Protein AF-U1NPK2-F1 (afdb_monomer)

Foldseek 3Di:
DPPPPVVVVLCVVLVVLVVLLVVLVVVVVVCVVDVPPDDDPVVVCVVCCVSVVCNVVSVVVSVVSVVVVVVVVVPDQAFDVPCPPPDPGDGPVVVVVVVVVVVVVVVVPD

Sequence (110 aa):
MSSKVFDQDTLLDLTVNVIPLIIIGAFIIGFLVMAPFGIDPIASSVQFGLLAVPFSLLTILTYLSGRAISKSEEQHEKYLPGQANMDGAVPFEEHAAVSEHDESAGVEET

Mean predicted aligned error: 13.39 Å

pLDDT: mean 78.36, std 17.2, range [40.34, 97.88]

Secondary structure (DSSP, 8-state):
--TTHHHHHHHHHHHHHHHHHHHHHHHHHHHHH--TT---HHHHHHHHHHHHHHHHHHHHHHHHHHHHHHHHHHTS----TTTTTSTTPPPHHHHHHHHHHHHHHTSS--

Radius of gyration: 25.11 Å; Cα contacts (8 Å, |Δi|>4): 33; chains: 1; bounding box: 56×38×62 Å

Structure (mmCIF, N/CA/C/O backbone):
data_AF-U1NPK2-F1
#
_entry.id   AF-U1NPK2-F1
#
loop_
_atom_site.group_PDB
_atom_site.id
_atom_site.type_symbol
_atom_site.label_atom_id
_atom_site.label_alt_id
_atom_site.label_comp_id
_atom_site.label_asym_id
_atom_site.label_entity_id
_atom_site.label_seq_id
_atom_site.pdbx_PDB_ins_code
_atom_site.Cartn_x
_atom_site.Cartn_y
_atom_site.Cartn_z
_atom_site.occupancy
_atom_site.B_iso_or_equiv
_atom_site.auth_seq_id
_atom_site.auth_comp_id
_atom_site.auth_asym_id
_atom_site.auth_atom_id
_atom_site.pdbx_PDB_model_num
ATOM 1 N N . MET A 1 1 ? -30.625 4.694 16.175 1.00 45.53 1 MET A N 1
ATOM 2 C CA . MET A 1 1 ? -30.143 4.816 14.781 1.00 45.53 1 MET A CA 1
ATOM 3 C C . MET A 1 1 ? -28.744 5.435 14.796 1.00 45.53 1 MET A C 1
ATOM 5 O O . MET A 1 1 ? -28.655 6.636 14.622 1.00 45.53 1 MET A O 1
ATOM 9 N N . SER A 1 2 ? -27.670 4.684 15.096 1.00 48.78 2 SER A N 1
ATOM 10 C CA . SER A 1 2 ? -26.291 5.224 14.969 1.00 48.78 2 SER A CA 1
ATOM 11 C C . SER A 1 2 ? -25.150 4.193 15.036 1.00 48.78 2 SER A C 1
ATOM 13 O O . SER A 1 2 ? -23.991 4.584 15.041 1.00 48.78 2 SER A O 1
ATOM 15 N N . SER A 1 3 ? -25.419 2.885 15.041 1.00 49.12 3 SER A N 1
ATOM 16 C CA . SER A 1 3 ? -24.362 1.859 14.993 1.00 49.12 3 SER A CA 1
ATOM 17 C C . SER A 1 3 ? -23.845 1.566 13.575 1.00 49.12 3 SER A C 1
ATOM 19 O O . SER A 1 3 ? -23.130 0.599 13.382 1.00 49.12 3 SER A O 1
ATOM 21 N N . LYS A 1 4 ? -24.233 2.360 12.564 1.00 55.31 4 LYS A N 1
ATOM 22 C CA . LYS A 1 4 ? -23.866 2.132 11.151 1.00 55.31 4 LYS A CA 1
ATOM 23 C C . LYS A 1 4 ? -22.897 3.161 10.565 1.00 55.31 4 LYS A C 1
ATOM 25 O O . LYS A 1 4 ? -22.291 2.873 9.545 1.00 55.31 4 LYS A O 1
ATOM 30 N N . VAL A 1 5 ? -22.782 4.346 11.167 1.00 55.47 5 VAL A N 1
ATOM 31 C CA . VAL A 1 5 ? -21.974 5.441 10.597 1.00 55.47 5 VAL A CA 1
ATOM 32 C C . VAL A 1 5 ? -20.487 5.244 10.918 1.00 55.47 5 VAL A C 1
ATOM 34 O O . VAL A 1 5 ? -19.651 5.412 10.043 1.00 55.47 5 VAL A O 1
ATOM 37 N N . PHE A 1 6 ? -20.166 4.769 12.126 1.00 53.91 6 PHE A N 1
ATOM 38 C CA . PHE A 1 6 ? -18.779 4.553 12.554 1.00 53.91 6 PHE A CA 1
ATOM 39 C C . PHE A 1 6 ? -18.122 3.340 11.870 1.00 53.91 6 PHE A C 1
ATOM 41 O O . PHE A 1 6 ? -16.967 3.417 11.470 1.00 53.91 6 PHE A O 1
ATOM 48 N N . ASP A 1 7 ? -18.891 2.274 11.609 1.00 61.97 7 ASP A N 1
ATOM 49 C CA . ASP A 1 7 ? -18.438 1.141 10.787 1.00 61.97 7 ASP A CA 1
ATOM 50 C C . ASP A 1 7 ? -18.075 1.584 9.363 1.00 61.97 7 ASP A C 1
ATOM 52 O O . ASP A 1 7 ? -17.095 1.119 8.793 1.00 61.97 7 ASP A O 1
ATOM 56 N N . GLN A 1 8 ? -18.848 2.495 8.763 1.00 72.75 8 GLN A N 1
ATOM 57 C CA . GLN A 1 8 ? -18.598 2.928 7.389 1.00 72.75 8 GLN A CA 1
ATOM 58 C C . GLN A 1 8 ? -17.356 3.801 7.268 1.00 72.75 8 GLN A C 1
ATOM 60 O O . GLN A 1 8 ? -16.565 3.566 6.360 1.00 72.75 8 GLN A O 1
ATOM 65 N N . ASP A 1 9 ? -17.158 4.758 8.171 1.00 76.19 9 ASP A N 1
ATOM 66 C CA . ASP A 1 9 ? -16.010 5.667 8.105 1.00 76.19 9 ASP A CA 1
ATOM 67 C C . ASP A 1 9 ? -14.696 4.936 8.416 1.00 76.19 9 ASP A C 1
ATOM 69 O O . ASP A 1 9 ? -13.697 5.117 7.718 1.00 76.19 9 ASP A O 1
ATOM 73 N N . THR A 1 10 ? -14.705 4.033 9.400 1.00 79.81 10 THR A N 1
ATOM 74 C CA . THR A 1 10 ? -13.551 3.193 9.739 1.00 79.81 10 THR A CA 1
ATOM 75 C C . THR A 1 10 ? -13.232 2.177 8.643 1.00 79.81 10 THR A C 1
ATOM 77 O O . THR A 1 10 ? -12.069 2.034 8.253 1.00 79.81 10 THR A O 1
ATOM 80 N N . LEU A 1 11 ? -14.244 1.492 8.096 1.00 82.69 11 LEU A N 1
ATOM 81 C CA . LEU A 1 11 ? -14.034 0.588 6.964 1.00 82.69 11 LEU A CA 1
ATOM 82 C C . LEU A 1 11 ? -13.577 1.348 5.719 1.00 82.69 11 LEU A C 1
ATOM 84 O O . LEU A 1 11 ? -12.762 0.818 4.964 1.00 82.69 11 LEU A O 1
ATOM 88 N N . LEU A 1 12 ? -14.057 2.575 5.499 1.00 86.62 12 LEU A N 1
ATOM 89 C CA . LEU A 1 12 ? -13.637 3.418 4.384 1.00 86.62 12 LEU A CA 1
ATOM 90 C C . LEU A 1 12 ? -12.167 3.813 4.522 1.00 86.62 12 LEU A C 1
ATOM 92 O O . LEU A 1 12 ? -11.424 3.620 3.564 1.00 86.62 12 LEU A O 1
ATOM 96 N N . ASP A 1 13 ? -11.719 4.281 5.688 1.00 84.94 13 ASP A N 1
ATOM 97 C CA . ASP A 1 13 ? -10.318 4.680 5.895 1.00 84.94 13 ASP A CA 1
ATOM 98 C C . ASP A 1 13 ? -9.350 3.490 5.761 1.00 84.94 13 ASP A C 1
ATOM 100 O O . ASP A 1 13 ? -8.322 3.564 5.078 1.00 84.94 13 ASP A O 1
ATOM 104 N N . LEU A 1 14 ? -9.722 2.331 6.317 1.00 87.75 14 LEU A N 1
ATOM 105 C CA . LEU A 1 14 ? -8.927 1.112 6.177 1.00 87.75 14 LEU A CA 1
ATOM 106 C C . LEU A 1 14 ? -8.896 0.627 4.718 1.00 87.75 14 LEU A C 1
ATOM 108 O O . LEU A 1 14 ? -7.836 0.270 4.203 1.00 87.75 14 LEU A O 1
ATOM 112 N N . THR A 1 15 ? -10.031 0.668 4.015 1.00 88.75 15 THR A N 1
ATOM 113 C CA . THR A 1 15 ? -10.125 0.257 2.603 1.00 88.75 15 THR A CA 1
ATOM 114 C C . THR A 1 15 ? -9.342 1.193 1.681 1.00 88.75 15 THR A C 1
ATOM 116 O O . THR A 1 15 ? -8.638 0.715 0.787 1.00 88.75 15 THR A O 1
ATOM 119 N N . VAL A 1 16 ? -9.406 2.511 1.907 1.00 90.75 16 VAL A N 1
ATOM 120 C CA . VAL A 1 16 ? -8.663 3.526 1.136 1.00 90.75 16 VAL A CA 1
ATOM 121 C C . VAL A 1 16 ? -7.153 3.295 1.217 1.00 90.75 16 VAL A C 1
ATOM 123 O O . VAL A 1 16 ? -6.460 3.552 0.236 1.00 90.75 16 VAL A O 1
ATOM 126 N N . ASN A 1 17 ? -6.648 2.733 2.320 1.00 92.69 17 ASN A N 1
ATOM 127 C CA . ASN A 1 17 ? -5.239 2.358 2.471 1.00 92.69 17 ASN A CA 1
ATOM 128 C C . ASN A 1 17 ? -4.905 0.957 1.917 1.00 92.69 17 ASN A C 1
ATOM 130 O O . ASN A 1 17 ? -3.831 0.749 1.344 1.00 92.69 17 ASN A O 1
ATOM 134 N N . VAL A 1 18 ? -5.828 -0.005 2.023 1.00 93.44 18 VAL A N 1
ATOM 135 C CA . VAL A 1 18 ? -5.643 -1.382 1.526 1.00 93.44 18 VAL A CA 1
ATOM 136 C C . VAL A 1 18 ? -5.641 -1.458 -0.005 1.00 93.44 18 VAL A C 1
ATOM 138 O O . VAL A 1 18 ? -4.850 -2.211 -0.575 1.00 93.44 18 VAL A O 1
ATOM 141 N N . ILE A 1 19 ? -6.475 -0.676 -0.697 1.00 95.75 19 ILE A N 1
ATOM 142 C CA . ILE A 1 19 ? -6.525 -0.682 -2.171 1.00 95.75 19 ILE A CA 1
ATOM 143 C C . ILE A 1 19 ? -5.151 -0.340 -2.791 1.00 95.75 19 ILE A C 1
ATOM 145 O O . ILE A 1 19 ? -4.669 -1.125 -3.615 1.00 95.75 19 ILE A O 1
ATOM 149 N N . PRO A 1 20 ? -4.469 0.756 -2.398 1.00 94.44 20 PRO A N 1
ATOM 150 C CA . PRO A 1 20 ? -3.103 1.044 -2.830 1.00 94.44 20 PRO A CA 1
ATOM 151 C C . PRO A 1 20 ? -2.121 -0.105 -2.586 1.00 94.44 20 PRO A C 1
ATOM 153 O O . PRO A 1 20 ? -1.320 -0.408 -3.471 1.00 94.44 20 PRO A O 1
ATOM 156 N N . LEU A 1 21 ? -2.191 -0.776 -1.430 1.00 96.81 21 LEU A N 1
ATOM 157 C CA . LEU A 1 21 ? -1.324 -1.919 -1.124 1.00 96.81 21 LEU A CA 1
ATOM 158 C C . LEU A 1 21 ? -1.518 -3.067 -2.112 1.00 96.81 21 LEU A C 1
ATOM 160 O O . LEU A 1 21 ? -0.535 -3.614 -2.611 1.00 96.81 21 LEU A O 1
ATOM 164 N N . ILE A 1 22 ? -2.768 -3.400 -2.439 1.00 97.75 22 ILE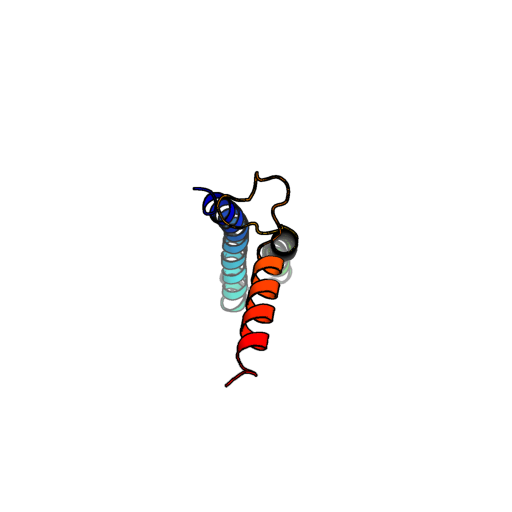 A N 1
ATOM 165 C CA . ILE A 1 22 ? -3.084 -4.447 -3.419 1.00 97.75 22 ILE A CA 1
ATOM 166 C C . ILE A 1 22 ? -2.513 -4.080 -4.791 1.00 97.75 22 ILE A C 1
ATOM 168 O O . ILE A 1 22 ? -1.871 -4.913 -5.430 1.00 97.75 22 ILE A O 1
ATOM 172 N N . ILE A 1 23 ? -2.703 -2.834 -5.233 1.00 97.44 23 ILE A N 1
ATOM 173 C CA . ILE A 1 23 ? -2.224 -2.365 -6.541 1.00 97.44 23 ILE A CA 1
ATOM 174 C C . ILE A 1 23 ? -0.694 -2.429 -6.615 1.00 97.44 23 ILE A C 1
ATOM 176 O O . ILE A 1 23 ? -0.144 -2.982 -7.568 1.00 97.44 23 ILE A O 1
ATOM 180 N N . ILE A 1 24 ? 0.009 -1.902 -5.609 1.00 97.50 24 ILE A N 1
ATOM 181 C CA . ILE A 1 24 ? 1.478 -1.917 -5.587 1.00 97.50 24 ILE A CA 1
ATOM 182 C C . ILE A 1 24 ? 1.999 -3.357 -5.498 1.00 97.50 24 ILE A C 1
ATOM 184 O O . ILE A 1 24 ? 2.921 -3.716 -6.230 1.00 97.50 24 ILE A O 1
ATOM 188 N N . GLY A 1 25 ? 1.388 -4.201 -4.661 1.00 97.31 25 GLY A N 1
ATOM 189 C CA . GLY A 1 25 ? 1.734 -5.618 -4.554 1.00 97.31 25 GLY A CA 1
ATOM 190 C C . GLY A 1 25 ? 1.573 -6.356 -5.884 1.00 97.31 25 GLY A C 1
ATOM 191 O O . GLY A 1 25 ? 2.468 -7.097 -6.288 1.00 97.31 25 GLY A O 1
ATOM 192 N N . ALA A 1 26 ? 0.489 -6.088 -6.616 1.00 97.56 26 ALA A N 1
ATOM 193 C CA . ALA A 1 26 ? 0.277 -6.642 -7.949 1.00 97.56 26 ALA A CA 1
ATOM 194 C C . ALA A 1 26 ? 1.376 -6.216 -8.935 1.00 97.56 26 ALA A C 1
ATOM 196 O O . ALA A 1 26 ? 1.869 -7.055 -9.687 1.00 97.56 26 ALA A O 1
ATOM 197 N N . PHE A 1 27 ? 1.819 -4.953 -8.907 1.00 95.94 27 PHE A N 1
ATOM 198 C CA . PHE A 1 27 ? 2.935 -4.498 -9.743 1.00 95.94 27 PHE A CA 1
ATOM 199 C C . PHE A 1 27 ? 4.267 -5.130 -9.351 1.00 95.94 27 PHE A C 1
ATOM 201 O O . PHE A 1 27 ? 5.017 -5.534 -10.235 1.00 95.94 27 PHE A O 1
ATOM 208 N N . ILE A 1 28 ? 4.558 -5.262 -8.055 1.00 95.94 28 ILE A N 1
ATOM 209 C CA . ILE A 1 28 ? 5.771 -5.948 -7.587 1.00 95.94 28 ILE A CA 1
ATOM 210 C C . ILE A 1 28 ? 5.792 -7.381 -8.125 1.00 95.94 28 ILE A C 1
ATOM 212 O O . ILE A 1 28 ? 6.774 -7.783 -8.743 1.00 95.94 28 ILE A O 1
ATOM 216 N N . ILE A 1 29 ? 4.699 -8.131 -7.957 1.00 96.69 29 ILE A N 1
ATOM 217 C CA . ILE A 1 29 ? 4.583 -9.506 -8.465 1.00 96.69 29 ILE A CA 1
ATOM 218 C C . ILE A 1 29 ? 4.695 -9.528 -9.992 1.00 96.69 29 ILE A C 1
ATOM 220 O O . ILE A 1 29 ? 5.448 -10.327 -10.545 1.00 96.69 29 ILE A O 1
ATOM 224 N N . GLY A 1 30 ? 3.991 -8.628 -10.679 1.00 95.19 30 GLY A N 1
ATOM 225 C CA . GLY A 1 30 ? 4.035 -8.508 -12.133 1.00 95.19 30 GLY A CA 1
ATOM 226 C C . GLY A 1 30 ? 5.453 -8.284 -12.653 1.00 95.19 30 GLY A C 1
ATOM 227 O O . GLY A 1 30 ? 5.865 -8.966 -13.585 1.00 95.19 30 GLY A O 1
ATOM 228 N N . PHE A 1 31 ? 6.221 -7.405 -12.008 1.00 93.25 31 PHE A N 1
ATOM 229 C CA . PHE A 1 31 ? 7.606 -7.111 -12.379 1.00 93.25 31 PHE A CA 1
ATOM 230 C C . PHE A 1 31 ? 8.607 -8.201 -11.987 1.00 93.25 31 PHE A C 1
ATOM 232 O O . PHE A 1 31 ? 9.663 -8.305 -12.607 1.00 93.25 31 PHE A O 1
ATOM 239 N N . LEU A 1 32 ? 8.289 -9.030 -10.989 1.00 92.75 32 LEU A N 1
ATOM 240 C CA . LEU A 1 32 ? 9.073 -10.226 -10.669 1.00 92.75 32 LEU A CA 1
ATOM 241 C C . LEU A 1 32 ? 8.872 -11.338 -11.707 1.00 92.75 32 LEU A C 1
ATOM 243 O O . LEU A 1 32 ? 9.817 -12.055 -12.022 1.00 92.75 32 LEU A O 1
ATOM 247 N N . VAL A 1 33 ? 7.651 -11.491 -12.230 1.00 94.94 3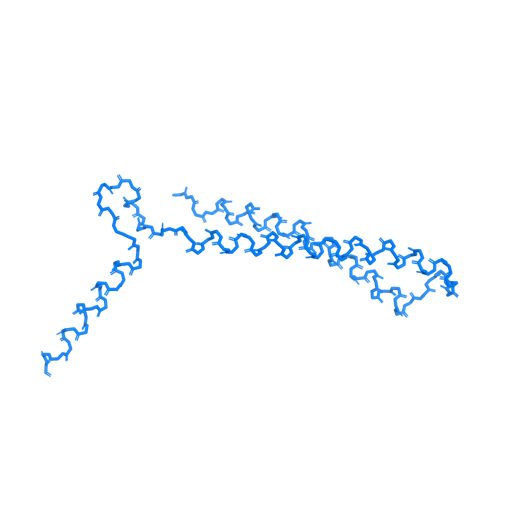3 VAL A N 1
ATOM 248 C CA . VAL A 1 33 ? 7.311 -12.531 -13.218 1.00 94.94 33 VAL A CA 1
ATOM 249 C C . VAL A 1 33 ? 7.687 -12.108 -14.638 1.00 94.94 33 VAL A C 1
ATOM 251 O O . VAL A 1 33 ? 8.148 -12.926 -15.432 1.00 94.94 33 VAL A O 1
ATOM 254 N N . MET A 1 34 ? 7.490 -10.834 -14.971 1.00 93.12 34 MET A N 1
ATOM 255 C CA . MET A 1 34 ? 7.740 -10.270 -16.291 1.00 93.12 34 MET A CA 1
ATOM 256 C C . MET A 1 34 ? 8.591 -9.010 -16.154 1.00 93.12 34 MET A C 1
ATOM 258 O O . MET A 1 34 ? 8.209 -8.077 -15.460 1.00 93.12 34 MET A O 1
ATOM 262 N N . ALA A 1 35 ? 9.714 -8.952 -16.872 1.00 88.44 35 ALA A N 1
ATOM 263 C CA . ALA A 1 35 ? 10.590 -7.781 -16.918 1.00 88.44 35 ALA A CA 1
ATOM 264 C C . ALA A 1 35 ? 10.387 -7.000 -18.234 1.00 88.44 35 ALA A C 1
ATOM 266 O O . ALA A 1 35 ? 11.204 -7.124 -19.149 1.00 88.44 35 ALA A O 1
ATOM 267 N N . PRO A 1 36 ? 9.306 -6.202 -18.376 1.00 85.12 36 PRO A N 1
ATOM 268 C CA . PRO A 1 36 ? 8.976 -5.533 -19.638 1.00 85.12 36 PRO A CA 1
ATOM 269 C C . PRO A 1 36 ? 10.017 -4.490 -20.064 1.00 85.12 36 PRO A C 1
ATOM 271 O O . PRO A 1 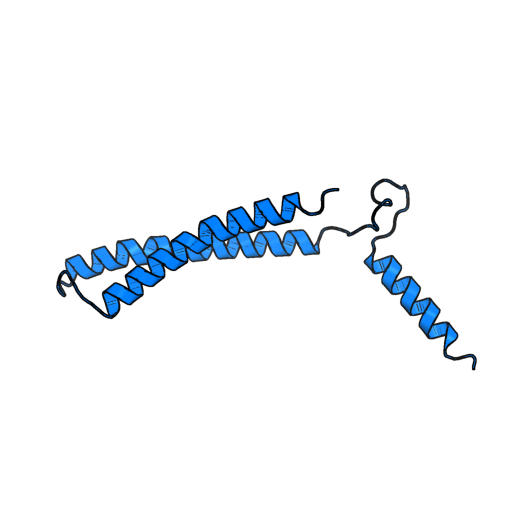36 ? 10.106 -4.160 -21.242 1.00 85.12 36 PRO A O 1
ATOM 274 N N . PHE A 1 37 ? 10.810 -3.985 -19.118 1.00 83.88 37 PHE A N 1
ATOM 275 C CA . PHE A 1 37 ? 11.808 -2.939 -19.341 1.00 83.88 37 PHE A CA 1
ATOM 276 C C . PHE A 1 37 ? 13.257 -3.464 -19.294 1.00 83.88 37 PHE A C 1
ATOM 278 O O . PHE A 1 37 ? 14.196 -2.674 -19.322 1.00 83.88 37 PHE A O 1
ATOM 285 N N . GLY A 1 38 ? 13.447 -4.791 -19.254 1.00 85.25 38 GLY A N 1
ATOM 286 C CA . GLY A 1 38 ? 14.759 -5.432 -19.118 1.00 85.25 38 GLY A CA 1
ATOM 287 C C . GLY A 1 38 ? 15.256 -5.534 -17.669 1.00 85.25 38 GLY A C 1
ATOM 288 O O . GLY A 1 38 ? 14.580 -5.115 -16.733 1.00 85.25 38 GLY A O 1
ATOM 289 N N . ILE A 1 39 ? 16.440 -6.131 -17.490 1.00 86.00 39 ILE A N 1
ATOM 290 C CA . ILE A 1 39 ? 17.090 -6.344 -16.184 1.00 86.00 39 ILE A CA 1
ATOM 291 C C . ILE A 1 39 ? 18.363 -5.488 -16.146 1.00 86.00 39 ILE A C 1
ATOM 293 O O . ILE A 1 39 ? 19.472 -5.985 -16.331 1.00 86.00 39 ILE A O 1
ATOM 297 N N . ASP A 1 40 ? 18.202 -4.179 -15.963 1.00 93.25 40 ASP A N 1
ATOM 298 C CA . ASP A 1 40 ? 19.323 -3.299 -15.617 1.00 93.25 40 ASP A CA 1
ATOM 299 C C . ASP A 1 40 ? 19.384 -3.139 -14.088 1.00 93.25 40 ASP A C 1
ATOM 301 O O . ASP A 1 40 ? 18.358 -2.796 -13.488 1.00 93.25 40 ASP A O 1
ATOM 305 N N . PRO A 1 41 ? 20.531 -3.379 -13.425 1.00 91.19 41 PRO A N 1
ATOM 306 C CA . PRO A 1 41 ? 20.614 -3.340 -11.966 1.00 91.19 41 PRO A CA 1
ATOM 307 C C . PRO A 1 41 ? 20.238 -1.988 -11.354 1.00 91.19 41 PRO A C 1
ATOM 309 O O . PRO A 1 41 ? 19.607 -1.953 -10.296 1.00 91.19 41 PRO A O 1
ATOM 312 N N . ILE A 1 42 ? 20.597 -0.875 -12.000 1.00 95.06 42 ILE A N 1
ATOM 313 C CA . ILE A 1 42 ? 20.329 0.469 -11.479 1.00 95.06 42 ILE A CA 1
ATOM 314 C C . ILE A 1 42 ? 18.844 0.790 -11.651 1.00 95.06 42 ILE A C 1
ATOM 316 O O . ILE A 1 42 ? 18.174 1.136 -10.677 1.00 95.06 42 ILE A O 1
ATOM 320 N N . ALA A 1 43 ? 18.308 0.613 -12.859 1.00 92.62 43 ALA A N 1
ATOM 321 C CA . ALA A 1 43 ? 16.905 0.872 -13.160 1.00 92.62 43 ALA A CA 1
ATOM 322 C C . ALA A 1 43 ? 15.968 -0.026 -12.342 1.00 92.62 43 ALA A C 1
ATOM 324 O O . ALA A 1 43 ? 14.995 0.464 -11.772 1.00 92.62 43 ALA A O 1
ATOM 325 N N . SER A 1 44 ? 16.294 -1.315 -12.206 1.00 92.88 44 SER A N 1
ATOM 326 C CA . SER A 1 44 ? 15.503 -2.264 -11.411 1.00 92.88 44 SER A CA 1
ATOM 327 C C . SER A 1 44 ? 15.510 -1.887 -9.932 1.00 92.88 44 SER A C 1
ATOM 329 O O . SER A 1 44 ? 14.467 -1.926 -9.284 1.00 92.88 44 SER A O 1
ATOM 331 N N . SER A 1 45 ? 16.661 -1.464 -9.397 1.00 93.88 45 SER A N 1
ATOM 332 C CA . SER A 1 45 ? 16.760 -1.011 -8.004 1.00 93.88 45 SER A CA 1
ATOM 333 C C . SER A 1 45 ? 15.909 0.230 -7.753 1.00 93.88 45 SER A C 1
ATOM 335 O O . SER A 1 45 ? 15.215 0.302 -6.742 1.00 93.88 45 SER A O 1
ATOM 337 N N . VAL A 1 46 ? 15.915 1.192 -8.681 1.00 95.44 46 VAL A N 1
ATOM 338 C CA . VAL A 1 46 ? 15.067 2.389 -8.586 1.00 95.44 46 VAL A CA 1
ATOM 339 C C . VAL A 1 46 ? 13.589 2.018 -8.703 1.00 95.44 46 VAL A C 1
ATOM 341 O O . VAL A 1 46 ? 12.796 2.442 -7.869 1.00 95.44 46 VAL A O 1
ATOM 344 N N . GLN A 1 47 ? 13.211 1.188 -9.676 1.00 94.31 47 GLN A N 1
ATOM 345 C CA . GLN A 1 47 ? 11.834 0.730 -9.875 1.00 94.31 47 GLN A CA 1
ATOM 346 C C . GLN A 1 47 ? 11.288 0.010 -8.638 1.00 94.31 47 GLN A C 1
ATOM 348 O O . GLN A 1 47 ? 10.243 0.390 -8.113 1.00 94.31 47 GLN A O 1
ATOM 353 N N . PHE A 1 48 ? 11.996 -1.008 -8.141 1.00 95.25 48 PHE A N 1
ATOM 354 C CA . PHE A 1 48 ? 11.572 -1.724 -6.941 1.00 95.25 48 PHE A CA 1
ATOM 355 C C . PHE A 1 48 ? 11.680 -0.854 -5.694 1.00 95.25 48 PHE A C 1
ATOM 357 O O . PHE A 1 48 ? 10.826 -0.977 -4.829 1.00 95.25 48 PHE A O 1
ATOM 364 N N . GLY A 1 49 ? 12.642 0.066 -5.601 1.00 96.44 49 GLY A N 1
ATOM 365 C CA . GLY A 1 49 ? 12.716 1.036 -4.507 1.00 96.44 49 GLY A CA 1
ATOM 366 C C . GLY A 1 49 ? 11.481 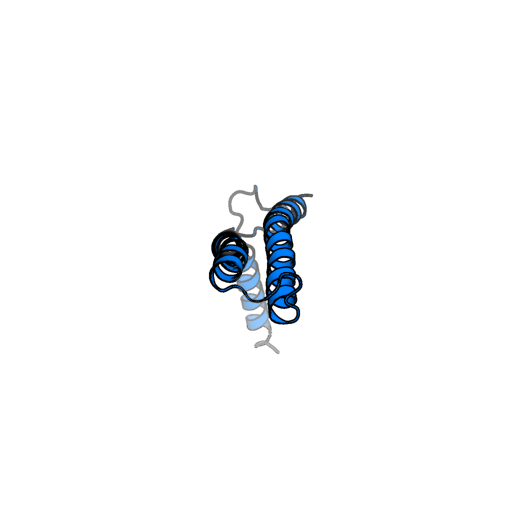1.938 -4.449 1.00 96.44 49 GLY A C 1
ATOM 367 O O . GLY A 1 49 ? 10.875 2.086 -3.389 1.00 96.44 49 GLY A O 1
ATOM 368 N N . LEU A 1 50 ? 11.050 2.466 -5.598 1.00 96.19 50 LEU A N 1
ATOM 369 C CA . LEU A 1 50 ? 9.853 3.305 -5.719 1.00 96.19 50 LEU A CA 1
ATOM 370 C C . LEU A 1 50 ? 8.550 2.561 -5.412 1.00 96.19 50 LEU A C 1
ATOM 372 O O . LEU A 1 50 ? 7.561 3.211 -5.099 1.00 96.19 50 LEU A O 1
ATOM 376 N N . LEU A 1 51 ? 8.530 1.229 -5.478 1.00 96.56 51 LEU A N 1
ATOM 377 C CA . LEU A 1 51 ? 7.367 0.420 -5.101 1.00 96.56 51 LEU A CA 1
ATOM 378 C C . LEU A 1 51 ? 7.464 -0.070 -3.655 1.00 96.56 51 LEU A C 1
ATOM 380 O O . LEU A 1 51 ? 6.529 0.089 -2.876 1.00 96.56 51 LEU A O 1
ATOM 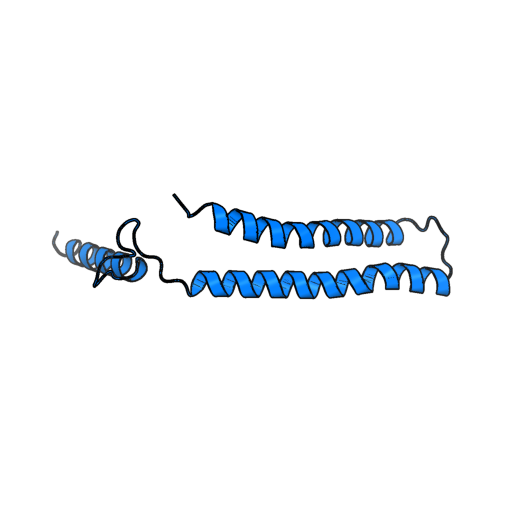384 N N . ALA A 1 52 ? 8.604 -0.641 -3.275 1.00 96.69 52 ALA A N 1
ATOM 385 C CA . ALA A 1 52 ? 8.817 -1.281 -1.987 1.00 96.69 52 ALA A CA 1
ATOM 386 C C . ALA A 1 52 ? 8.814 -0.278 -0.832 1.00 96.69 52 ALA A C 1
ATOM 388 O O . ALA A 1 52 ? 8.270 -0.589 0.227 1.00 96.69 52 ALA A O 1
ATOM 389 N N . VAL A 1 53 ? 9.377 0.924 -1.014 1.00 97.88 53 VAL A N 1
ATOM 390 C CA . VAL A 1 53 ? 9.377 1.962 0.029 1.00 97.88 53 VAL A CA 1
ATOM 391 C C . VAL A 1 53 ? 7.952 2.399 0.387 1.00 97.88 53 VAL A C 1
ATOM 393 O O . VAL A 1 53 ? 7.581 2.231 1.552 1.00 97.88 53 VAL A O 1
ATOM 396 N N . PRO A 1 54 ? 7.116 2.904 -0.546 1.00 96.75 54 PRO A N 1
ATOM 397 C CA . PRO A 1 54 ? 5.746 3.275 -0.207 1.00 96.75 54 PRO A CA 1
ATOM 398 C C . PRO A 1 54 ? 4.903 2.067 0.199 1.00 96.75 54 PRO A C 1
ATOM 400 O O . PRO A 1 54 ? 4.103 2.205 1.116 1.00 96.75 54 PRO A O 1
ATOM 403 N N . PHE A 1 55 ? 5.108 0.882 -0.392 1.00 97.62 55 PHE A N 1
ATOM 404 C CA . PHE A 1 55 ? 4.428 -0.341 0.047 1.00 97.62 55 PHE A CA 1
ATOM 405 C C . PHE A 1 55 ? 4.701 -0.637 1.523 1.00 97.62 55 PHE A C 1
ATOM 407 O O . PHE A 1 55 ? 3.773 -0.868 2.293 1.00 97.62 55 PHE A O 1
ATOM 414 N N . SER A 1 56 ? 5.968 -0.589 1.937 1.00 97.75 56 SER A N 1
ATOM 415 C CA . SER A 1 56 ? 6.370 -0.882 3.315 1.00 97.75 56 SER A CA 1
ATOM 416 C C . SER A 1 56 ? 5.828 0.171 4.276 1.00 97.75 56 SER A C 1
ATOM 418 O O . SER A 1 56 ? 5.241 -0.171 5.299 1.00 97.75 56 SER A O 1
ATOM 420 N N . LEU A 1 57 ? 5.967 1.452 3.924 1.00 97.31 57 LEU A N 1
ATOM 421 C CA . LEU A 1 57 ? 5.494 2.557 4.754 1.00 97.31 57 LEU A CA 1
ATOM 422 C C . LEU A 1 57 ? 3.968 2.526 4.914 1.00 97.31 57 LEU A C 1
ATOM 424 O O . LEU A 1 57 ? 3.471 2.608 6.034 1.00 97.31 57 LEU A O 1
ATOM 428 N N . LEU A 1 58 ? 3.228 2.330 3.817 1.00 95.19 58 LEU A N 1
ATOM 429 C CA . LEU A 1 58 ? 1.771 2.192 3.845 1.00 95.19 58 LEU A CA 1
ATOM 430 C C . LEU A 1 58 ? 1.335 0.940 4.595 1.00 95.19 58 LEU A C 1
ATOM 432 O O . LEU A 1 58 ? 0.375 1.018 5.350 1.00 95.19 58 LEU A O 1
ATOM 436 N N . THR A 1 59 ? 2.030 -0.190 4.451 1.00 96.12 59 THR A N 1
ATOM 437 C CA . THR A 1 59 ? 1.711 -1.416 5.205 1.00 96.12 59 THR A CA 1
ATOM 438 C C . THR A 1 59 ? 1.809 -1.156 6.701 1.00 96.12 59 THR A C 1
ATOM 440 O O . THR A 1 59 ? 0.894 -1.498 7.449 1.00 96.12 59 THR A O 1
ATOM 443 N N . ILE A 1 60 ? 2.894 -0.505 7.134 1.00 96.94 60 ILE A N 1
ATOM 444 C CA . ILE A 1 60 ? 3.104 -0.151 8.539 1.00 96.94 60 ILE A CA 1
ATOM 445 C C . ILE A 1 60 ? 1.995 0.787 9.015 1.00 96.94 60 ILE A C 1
ATOM 447 O O . ILE A 1 60 ? 1.368 0.503 10.031 1.00 96.94 60 ILE A O 1
ATOM 451 N N . LEU A 1 61 ? 1.717 1.872 8.287 1.00 94.19 61 LEU A N 1
ATOM 452 C CA . LEU A 1 61 ? 0.680 2.832 8.674 1.00 94.19 61 LEU A CA 1
ATOM 453 C C . LEU A 1 61 ? -0.707 2.186 8.722 1.00 94.19 61 LEU A C 1
ATOM 455 O O . LEU A 1 61 ? -1.402 2.331 9.719 1.00 94.19 61 LEU A O 1
ATOM 459 N N . THR A 1 62 ? -1.070 1.404 7.707 1.00 93.12 62 THR A N 1
ATOM 460 C CA . THR A 1 62 ? -2.351 0.682 7.644 1.00 93.12 62 THR A CA 1
ATOM 461 C C . THR A 1 62 ? -2.505 -0.262 8.831 1.00 93.12 62 THR A C 1
ATOM 463 O O . THR A 1 62 ? -3.556 -0.299 9.468 1.00 93.12 62 THR A O 1
ATOM 466 N N . TYR A 1 63 ? -1.445 -1.000 9.168 1.00 92.81 63 TYR A N 1
ATOM 467 C CA . TYR A 1 63 ? -1.446 -1.906 10.311 1.00 92.81 63 TYR A CA 1
ATOM 468 C C . TYR A 1 63 ? -1.584 -1.158 11.639 1.00 92.81 63 TYR A C 1
ATOM 470 O O . TYR A 1 63 ? -2.362 -1.567 12.500 1.00 92.81 63 TYR A O 1
ATOM 478 N N . LEU A 1 64 ? -0.846 -0.058 11.815 1.00 93.69 64 LEU A N 1
ATOM 479 C CA . LEU A 1 64 ? -0.929 0.758 13.024 1.00 93.69 64 LEU A CA 1
ATOM 480 C C . LEU A 1 64 ? -2.312 1.395 13.180 1.00 93.69 64 LEU A C 1
ATOM 482 O O . LEU A 1 64 ? -2.852 1.358 14.284 1.00 93.69 64 LEU A O 1
ATOM 486 N N . SER A 1 65 ? -2.902 1.904 12.097 1.00 90.06 65 SER A N 1
ATOM 487 C CA . SER A 1 65 ? -4.266 2.437 12.095 1.00 90.06 65 SER A CA 1
ATOM 488 C C . SER A 1 65 ? -5.271 1.358 12.486 1.00 90.06 65 SER A C 1
ATOM 490 O O . SER A 1 65 ? -5.999 1.535 13.460 1.00 90.06 65 SER A O 1
ATOM 492 N N . GLY A 1 66 ? -5.253 0.202 11.812 1.00 88.06 66 GLY A N 1
ATOM 493 C CA . GLY A 1 66 ? -6.158 -0.908 12.127 1.00 88.06 66 GLY A CA 1
ATOM 494 C C . GLY A 1 66 ? -6.022 -1.382 13.576 1.00 88.06 66 GLY A C 1
ATOM 495 O O . GLY A 1 66 ? -7.016 -1.538 14.279 1.00 88.06 66 GLY A O 1
ATOM 496 N N . ARG A 1 67 ? -4.787 -1.520 14.073 1.00 88.50 67 ARG A N 1
ATOM 497 C CA . ARG A 1 67 ? -4.525 -1.920 15.463 1.00 88.50 67 ARG A CA 1
ATOM 498 C C . ARG A 1 67 ? -5.0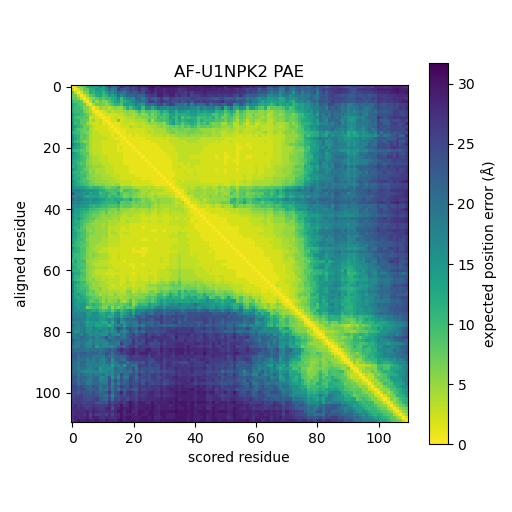10 -0.888 16.482 1.00 88.50 67 ARG A C 1
ATOM 500 O O . ARG A 1 67 ? -5.499 -1.271 17.543 1.00 88.50 67 ARG A O 1
ATOM 507 N N . ALA A 1 68 ? -4.830 0.402 16.205 1.00 86.50 68 ALA A N 1
ATOM 508 C CA . ALA A 1 68 ? -5.300 1.465 17.088 1.00 86.50 68 ALA A CA 1
ATOM 509 C C . ALA A 1 68 ? -6.833 1.482 17.172 1.00 86.50 68 ALA A C 1
ATOM 511 O O . ALA A 1 68 ? -7.377 1.592 18.269 1.00 86.50 68 ALA A O 1
ATOM 512 N N . ILE A 1 69 ? -7.503 1.292 16.032 1.00 83.31 69 ILE A N 1
ATOM 513 C CA . ILE A 1 69 ? -8.962 1.220 15.925 1.00 83.31 69 ILE A CA 1
ATOM 514 C C . ILE A 1 69 ? -9.514 0.039 16.735 1.00 83.31 69 ILE A C 1
ATOM 516 O O . ILE A 1 69 ? -10.332 0.254 17.627 1.00 83.31 69 ILE A O 1
ATOM 520 N N . SER A 1 70 ? -9.026 -1.188 16.511 1.00 80.25 70 SER A N 1
ATOM 521 C CA . SER A 1 70 ? -9.538 -2.369 17.230 1.00 80.25 70 SER A CA 1
ATOM 522 C C . SER A 1 70 ? -9.387 -2.241 18.747 1.00 80.25 70 SER A C 1
ATOM 524 O O . SER A 1 70 ? -10.269 -2.640 19.499 1.00 80.25 70 SER A O 1
ATOM 526 N N . LYS A 1 71 ? -8.299 -1.612 19.210 1.00 75.75 71 LYS A N 1
ATOM 527 C CA . LYS A 1 71 ? -8.093 -1.355 20.639 1.00 75.75 71 LYS A 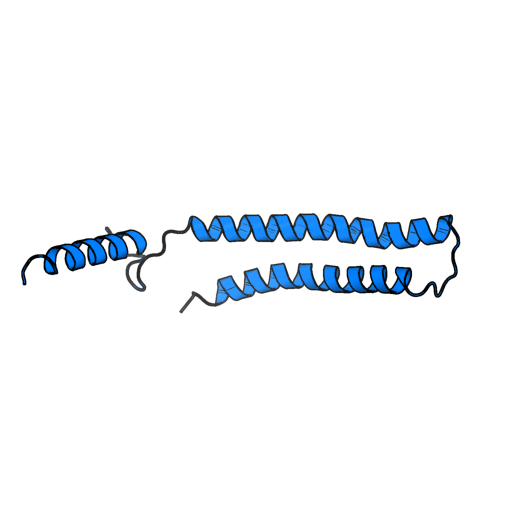CA 1
ATOM 528 C C . LYS A 1 71 ? -9.111 -0.360 21.206 1.00 75.75 71 LYS A C 1
ATOM 530 O O . LYS A 1 71 ? -9.550 -0.521 22.338 1.00 75.75 71 LYS A O 1
ATOM 535 N N . SER A 1 72 ? -9.472 0.679 20.452 1.00 69.38 72 SER A N 1
ATOM 536 C CA . SER A 1 72 ? -10.483 1.643 20.905 1.00 69.38 72 SER A CA 1
ATOM 537 C C . SER A 1 72 ? -11.894 1.053 20.980 1.00 69.38 72 SER A C 1
ATOM 539 O O . SER A 1 72 ? -12.678 1.495 21.815 1.00 69.38 72 SER A O 1
ATOM 541 N N . GLU A 1 73 ? -12.206 0.032 20.175 1.00 66.38 73 GLU A N 1
ATOM 542 C CA . GLU A 1 73 ? -13.507 -0.650 20.221 1.00 66.38 73 GLU A CA 1
ATOM 543 C C . GLU A 1 73 ? -13.675 -1.547 21.454 1.00 66.38 73 GLU A C 1
ATOM 545 O O . GLU A 1 73 ? -14.775 -1.631 21.997 1.00 66.38 73 GLU A O 1
ATOM 550 N N . GLU A 1 74 ? -12.600 -2.186 21.925 1.00 62.97 74 GLU A N 1
ATOM 551 C CA . GLU A 1 74 ? -12.621 -3.027 23.134 1.00 62.97 74 GLU A CA 1
ATOM 552 C C . GLU A 1 74 ? -12.830 -2.218 24.422 1.00 62.97 74 GLU A C 1
ATOM 554 O O . GLU A 1 74 ? -13.372 -2.733 25.393 1.00 62.97 74 GLU A O 1
ATOM 559 N N . GLN A 1 75 ? -12.414 -0.949 24.453 1.00 60.38 75 GLN A N 1
ATOM 560 C CA . GLN A 1 75 ? -12.487 -0.119 25.663 1.00 60.38 75 GLN A CA 1
ATOM 561 C C . GLN A 1 75 ? -13.794 0.670 25.809 1.00 60.38 75 GLN A C 1
ATOM 563 O O . GLN A 1 75 ? -13.952 1.405 26.784 1.00 60.38 75 GLN A O 1
ATOM 568 N N . HIS A 1 76 ? -14.713 0.571 24.850 1.00 57.75 76 HIS A N 1
ATOM 569 C CA . HIS A 1 76 ? -15.960 1.324 24.893 1.00 57.75 76 HIS A CA 1
ATOM 570 C C . HIS A 1 76 ? -17.049 0.485 25.568 1.00 57.75 76 HIS A C 1
ATOM 572 O O . HIS A 1 76 ? -17.544 -0.479 24.982 1.00 57.75 76 HIS A O 1
ATOM 578 N N . GLU A 1 77 ? -17.427 0.853 26.798 1.00 63.09 77 GLU A N 1
ATOM 579 C CA . GLU A 1 77 ? -18.521 0.206 27.528 1.00 63.09 77 GLU A CA 1
ATOM 580 C C . GLU A 1 77 ? -19.793 0.202 26.669 1.00 63.09 77 GLU A C 1
ATOM 582 O O . GLU A 1 77 ? -20.355 1.243 26.309 1.00 63.09 77 GLU A O 1
ATOM 587 N N . LYS A 1 78 ? -20.234 -0.996 26.280 1.00 65.50 78 LYS A N 1
ATOM 588 C CA . LYS A 1 78 ? -21.463 -1.172 25.510 1.00 65.50 78 LYS A CA 1
ATOM 589 C C . LYS A 1 78 ? -22.626 -1.191 26.484 1.00 65.50 78 LYS A C 1
ATOM 591 O O . LYS A 1 78 ? -22.799 -2.158 27.211 1.00 65.50 78 LYS A O 1
ATOM 596 N N . TYR A 1 79 ? -23.440 -0.146 26.483 1.00 69.19 79 TYR A N 1
ATOM 597 C CA . TYR A 1 79 ? -24.713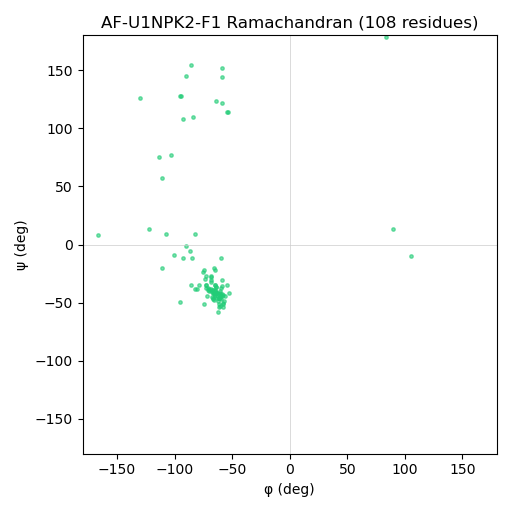 -0.139 27.202 1.00 69.19 79 TYR A CA 1
ATOM 598 C C . TYR A 1 79 ? -25.822 -0.739 26.339 1.00 69.19 79 TYR A C 1
ATOM 600 O O . TYR A 1 79 ? -25.778 -0.681 25.105 1.00 69.19 79 TYR A O 1
ATOM 608 N N . LEU A 1 80 ? -26.856 -1.279 26.985 1.00 74.12 80 LEU A N 1
ATOM 609 C CA . LEU A 1 80 ? -28.053 -1.722 26.281 1.00 74.12 80 LEU A CA 1
ATOM 610 C C . LEU A 1 80 ? -28.695 -0.555 25.504 1.00 74.12 80 LEU A C 1
ATOM 612 O O . LEU A 1 80 ? -28.705 0.589 25.984 1.00 74.12 80 LEU A O 1
ATOM 616 N N . PRO A 1 81 ? -29.266 -0.814 24.311 1.00 69.69 81 PRO A N 1
ATOM 617 C CA . PRO A 1 81 ? -29.962 0.210 23.542 1.00 69.69 81 PRO A CA 1
ATOM 618 C C . PRO A 1 81 ? -31.063 0.877 24.385 1.00 69.69 81 PRO A C 1
ATOM 620 O O . PRO A 1 81 ? -32.040 0.235 24.754 1.00 69.69 81 PRO A O 1
ATOM 623 N N . GLY A 1 82 ? -30.904 2.173 24.682 1.00 71.38 82 GLY A N 1
ATOM 624 C CA . GLY A 1 82 ? -31.849 2.957 25.494 1.00 71.38 82 GLY A CA 1
ATOM 625 C C . GLY A 1 82 ? -31.395 3.273 26.925 1.00 71.38 82 GLY A C 1
ATOM 626 O O . GLY A 1 82 ? -32.005 4.133 27.552 1.00 71.38 82 GLY A O 1
ATOM 627 N N . GLN A 1 83 ? -30.308 2.667 27.417 1.00 67.50 83 GLN A N 1
ATOM 628 C CA . GLN A 1 83 ? -29.783 2.907 28.772 1.00 67.50 83 GLN A CA 1
ATOM 629 C C . GLN A 1 83 ? -28.580 3.859 28.827 1.00 67.50 83 GLN A C 1
ATOM 631 O O . GLN A 1 83 ? -28.225 4.322 29.902 1.00 67.50 83 GLN A O 1
ATOM 636 N N . ALA A 1 84 ? -27.999 4.231 27.684 1.00 65.31 84 ALA A N 1
ATOM 637 C CA . ALA A 1 84 ? -26.785 5.057 27.614 1.00 65.31 84 ALA A CA 1
ATOM 638 C C . ALA A 1 84 ? -26.889 6.460 28.262 1.00 65.31 84 ALA A C 1
ATOM 640 O O . ALA A 1 84 ? -25.878 7.133 28.405 1.00 65.31 84 ALA A O 1
ATOM 641 N N . ASN A 1 85 ? -28.095 6.916 28.624 1.00 68.69 85 ASN A N 1
ATOM 642 C CA . ASN A 1 85 ? -28.330 8.198 29.300 1.00 68.69 85 ASN A CA 1
ATOM 643 C C . ASN A 1 85 ? -29.050 8.040 30.655 1.00 68.69 85 ASN A C 1
ATOM 645 O O . ASN A 1 85 ? -29.595 9.017 31.163 1.00 68.69 85 ASN A O 1
ATOM 649 N N . MET A 1 86 ? -29.143 6.824 31.204 1.00 65.25 86 MET A N 1
ATOM 650 C CA . MET A 1 86 ? -29.791 6.589 32.496 1.00 65.25 86 MET A CA 1
ATOM 651 C C . MET A 1 86 ? -28.751 6.574 33.615 1.00 65.25 86 MET A C 1
ATOM 653 O O . MET A 1 86 ? -27.772 5.833 33.544 1.00 65.25 86 MET A O 1
ATOM 657 N N . ASP A 1 87 ? -28.975 7.378 34.655 1.00 58.19 87 ASP A N 1
ATOM 658 C CA . ASP A 1 87 ? -28.152 7.342 35.865 1.00 58.19 87 ASP A CA 1
ATOM 659 C C . ASP A 1 87 ? -28.215 5.936 36.487 1.00 58.19 87 ASP A C 1
ATOM 661 O O . ASP A 1 87 ? -29.295 5.438 36.809 1.00 58.19 87 ASP A O 1
ATOM 665 N N . GLY A 1 88 ? -27.051 5.292 36.629 1.00 65.69 88 GLY A N 1
ATOM 666 C CA . GLY A 1 88 ? -26.925 3.926 37.153 1.00 65.69 88 GLY A CA 1
ATOM 667 C C . GLY A 1 88 ? -26.989 2.804 36.109 1.00 65.69 88 GLY A C 1
ATOM 668 O O . GLY A 1 88 ? -27.146 1.647 36.491 1.00 65.69 88 GLY A O 1
ATOM 669 N N . ALA A 1 89 ? -26.882 3.109 34.811 1.00 66.00 89 ALA A N 1
ATOM 670 C CA . ALA A 1 89 ? -26.782 2.083 33.775 1.00 66.00 89 ALA A CA 1
ATOM 671 C C . ALA A 1 89 ? -25.488 1.264 33.921 1.00 66.00 89 ALA A C 1
ATOM 673 O O . ALA A 1 89 ? -24.390 1.819 33.892 1.00 66.00 89 ALA A O 1
ATOM 674 N N . VAL A 1 90 ? -25.630 -0.056 34.049 1.00 64.94 90 VAL A N 1
ATOM 675 C CA . VAL A 1 90 ? -24.503 -0.995 34.075 1.00 64.94 90 VAL A CA 1
ATOM 676 C C . VAL A 1 90 ? -24.167 -1.471 32.654 1.00 64.94 90 VAL A C 1
ATOM 678 O O . VAL A 1 90 ? -25.074 -1.606 31.820 1.00 64.94 90 VAL A O 1
ATOM 681 N N . PRO A 1 91 ? -22.884 -1.706 32.331 1.00 73.06 91 PRO A N 1
ATOM 682 C CA . PRO A 1 91 ? -22.476 -2.203 31.020 1.00 73.06 91 PRO A CA 1
ATOM 683 C C . PRO A 1 91 ? -23.130 -3.549 30.675 1.00 73.06 91 PRO A C 1
ATOM 685 O O . PRO A 1 91 ? -23.429 -4.367 31.543 1.00 73.06 91 PRO A O 1
ATOM 688 N N . PHE A 1 92 ? -23.321 -3.814 29.382 1.00 67.50 92 PHE A N 1
ATOM 689 C CA . PHE A 1 92 ? -23.947 -5.037 28.865 1.00 67.50 92 PHE A CA 1
ATOM 690 C C . PHE A 1 92 ? -23.268 -6.320 29.362 1.00 67.50 92 PHE A C 1
ATOM 692 O O . PHE A 1 92 ? -23.949 -7.310 29.613 1.00 67.50 92 PHE A O 1
ATOM 699 N N . GLU A 1 93 ? -21.945 -6.298 29.530 1.00 64.38 93 GLU A N 1
ATOM 700 C CA . GLU A 1 93 ? -21.179 -7.440 30.041 1.00 64.38 93 GLU A CA 1
ATOM 701 C C . GLU A 1 93 ? -21.551 -7.790 31.487 1.00 64.38 93 GLU A C 1
ATOM 703 O O . GLU A 1 93 ? -21.651 -8.965 31.831 1.00 64.38 93 GLU A O 1
ATOM 708 N N . GLU A 1 94 ? -21.840 -6.782 32.311 1.00 65.12 94 GLU A N 1
ATOM 709 C CA . GLU A 1 94 ? -22.291 -6.979 33.688 1.00 65.12 94 GLU A CA 1
ATOM 710 C C . GLU A 1 94 ? -23.723 -7.526 33.715 1.00 65.12 94 GLU A C 1
ATOM 712 O O . GLU A 1 94 ? -24.017 -8.458 34.457 1.00 65.12 94 GLU A O 1
ATOM 717 N N . HIS A 1 95 ? -24.596 -7.046 32.825 1.00 60.88 95 HIS A N 1
ATOM 718 C CA . HIS A 1 95 ? -25.935 -7.616 32.654 1.00 60.88 95 HIS A CA 1
ATOM 719 C C . HIS A 1 95 ? -25.905 -9.095 32.236 1.00 60.88 95 HIS A C 1
ATOM 721 O O . HIS A 1 95 ? -26.667 -9.885 32.790 1.00 60.88 95 HIS A O 1
ATOM 727 N N . ALA A 1 96 ? -25.032 -9.468 31.293 1.00 60.59 96 ALA A N 1
ATOM 728 C CA . ALA A 1 96 ? -24.885 -10.848 30.827 1.00 60.59 96 ALA A CA 1
ATOM 729 C C . ALA A 1 96 ? -24.369 -11.775 31.942 1.00 60.59 96 ALA A C 1
ATOM 731 O O . ALA A 1 96 ? -24.926 -12.854 32.154 1.00 60.59 96 ALA A O 1
ATOM 732 N N . ALA A 1 97 ? -23.373 -11.319 32.709 1.00 61.16 97 ALA A N 1
ATOM 733 C CA . ALA A 1 97 ? -22.838 -12.057 33.850 1.00 61.16 97 ALA A CA 1
ATOM 734 C C . ALA A 1 97 ? -23.875 -12.244 34.973 1.00 61.16 97 ALA A C 1
ATOM 736 O O . ALA A 1 97 ? -23.922 -13.304 35.593 1.00 61.16 97 ALA A O 1
ATOM 737 N N . VAL A 1 98 ? -24.737 -11.249 35.217 1.00 60.12 98 VAL A N 1
ATOM 738 C CA . VAL A 1 98 ? -25.827 -11.352 36.205 1.00 60.12 98 VAL A CA 1
ATOM 739 C C . VAL A 1 98 ? -26.900 -12.346 35.747 1.00 60.12 98 VAL A C 1
ATOM 741 O O . VAL A 1 98 ? -27.368 -13.138 36.561 1.00 60.12 98 VAL A O 1
ATOM 744 N N . SER A 1 99 ? -27.255 -12.369 34.456 1.00 59.06 99 SER A N 1
ATOM 745 C CA . SER A 1 99 ? -28.236 -13.332 33.931 1.00 59.06 99 SER A CA 1
ATOM 746 C C . SER A 1 99 ? -27.748 -14.784 33.951 1.00 59.06 99 SER A C 1
ATOM 748 O O . SER A 1 99 ? -28.521 -15.669 34.305 1.00 59.06 99 SER A O 1
ATOM 750 N N . GLU A 1 100 ? -26.472 -15.049 33.646 1.00 57.62 100 GLU A N 1
ATOM 751 C CA . GLU A 1 100 ? -25.914 -16.413 33.716 1.00 57.62 100 GLU A CA 1
ATOM 752 C C . GLU A 1 100 ? -25.807 -16.929 35.164 1.00 57.62 100 GLU A C 1
ATOM 754 O O . GLU A 1 100 ? -25.937 -18.130 35.432 1.00 57.62 100 GLU A O 1
ATOM 759 N N . HIS A 1 101 ? -25.604 -16.023 36.124 1.00 53.66 101 HIS A N 1
ATOM 760 C CA . HIS A 1 101 ? -25.513 -16.382 37.536 1.00 53.66 101 HIS A CA 1
ATOM 761 C C . HIS A 1 101 ? -26.879 -16.746 38.149 1.00 53.66 101 HIS A C 1
ATOM 763 O O . HIS A 1 101 ? -26.927 -17.587 39.048 1.00 53.66 101 HIS A O 1
ATOM 769 N N . ASP A 1 102 ? -27.972 -16.167 37.644 1.00 54.94 102 ASP A N 1
ATOM 770 C CA . ASP A 1 102 ? -29.347 -16.498 38.053 1.00 54.94 102 ASP A CA 1
ATOM 771 C C . ASP A 1 102 ? -29.844 -17.798 37.385 1.00 54.94 102 ASP A C 1
ATOM 773 O O . ASP A 1 102 ? -30.539 -18.601 38.007 1.00 54.94 102 ASP A O 1
ATOM 777 N N . GLU A 1 103 ? -29.433 -18.067 36.138 1.00 53.34 103 GLU A N 1
ATOM 778 C CA . GLU A 1 103 ? -29.795 -19.303 35.426 1.00 53.34 103 GLU A CA 1
ATOM 779 C C . GLU A 1 103 ? -29.090 -20.545 36.000 1.00 53.34 103 GLU A C 1
ATOM 781 O O . GLU A 1 103 ? -29.703 -21.605 36.114 1.00 53.34 103 GLU A O 1
ATOM 786 N N . SER A 1 104 ? -27.828 -20.430 36.430 1.00 51.78 104 SER A N 1
ATOM 787 C CA . SER A 1 104 ? -27.095 -21.550 37.050 1.00 51.78 104 SER A CA 1
ATOM 788 C C . SER A 1 104 ? -27.572 -21.895 38.467 1.00 51.78 104 SER A C 1
ATOM 790 O O . SER A 1 104 ? -27.499 -23.057 38.862 1.00 51.78 104 SER A O 1
ATOM 792 N N . ALA A 1 105 ? -28.129 -20.930 39.205 1.00 53.34 105 ALA A N 1
ATOM 793 C CA . ALA A 1 105 ? -28.729 -21.167 40.519 1.00 53.34 105 ALA A CA 1
ATOM 794 C C . ALA A 1 105 ? -30.099 -21.875 40.443 1.00 53.34 105 ALA A C 1
ATOM 796 O O . ALA A 1 105 ? -30.513 -22.511 41.409 1.00 53.34 105 ALA A O 1
ATOM 797 N N . GLY A 1 106 ? -30.791 -21.806 39.299 1.00 48.09 106 GLY A N 1
ATOM 798 C CA . GLY A 1 106 ? -32.093 -22.451 39.088 1.00 48.09 106 GLY A CA 1
ATOM 799 C C . GLY A 1 106 ? -32.036 -23.919 38.647 1.00 48.09 106 GLY A C 1
ATOM 800 O O . GLY A 1 106 ? -33.064 -24.590 38.657 1.00 48.09 106 GLY A O 1
ATOM 801 N N . VAL A 1 107 ? -30.865 -24.437 38.256 1.00 50.38 107 VAL A N 1
ATOM 802 C CA . VAL A 1 107 ? -30.716 -25.812 37.729 1.00 50.38 107 VAL A CA 1
ATOM 803 C C . VAL A 1 107 ? -30.370 -26.834 38.828 1.00 50.38 107 VAL A C 1
ATOM 805 O O . VAL A 1 107 ? -30.490 -28.035 38.604 1.00 50.38 107 VAL A O 1
ATOM 808 N N . GLU A 1 108 ? -30.011 -26.394 40.040 1.00 46.56 108 GLU A N 1
ATOM 809 C CA . GLU A 1 108 ? -29.775 -27.291 41.190 1.00 46.56 108 GLU A CA 1
ATOM 810 C C . GLU A 1 108 ? -31.048 -27.633 42.000 1.00 46.56 108 GLU A C 1
ATOM 812 O O . GLU A 1 108 ? -30.997 -28.492 42.878 1.00 46.56 108 GLU A O 1
ATOM 817 N N . GLU A 1 109 ? -32.203 -27.030 41.683 1.00 46.94 109 GLU A N 1
ATOM 818 C CA . GLU A 1 109 ? -33.513 -27.325 42.299 1.00 46.94 109 GLU A CA 1
ATOM 819 C C . GLU A 1 109 ? -34.487 -28.023 41.319 1.00 46.94 109 GLU A C 1
ATOM 821 O O . GLU A 1 109 ? -35.604 -27.562 41.089 1.00 46.94 109 GLU A O 1
ATOM 826 N N . THR A 1 110 ? -34.108 -29.170 40.745 1.00 40.34 110 THR A N 1
ATOM 827 C CA . THR A 1 110 ? -35.082 -30.151 40.205 1.00 40.34 110 THR A CA 1
ATOM 828 C C . THR A 1 110 ? -34.633 -31.584 40.414 1.00 40.34 110 THR A C 1
ATOM 830 O O . THR A 1 110 ? -33.471 -31.878 40.058 1.00 40.34 110 THR A O 1
#

Solvent-accessible surface area (backbone atoms only — not comparable to full-atom values): 6565 Å² total; per-residue (Å²): 142,71,89,62,61,62,57,49,54,54,51,46,56,53,44,66,52,47,53,57,46,53,56,50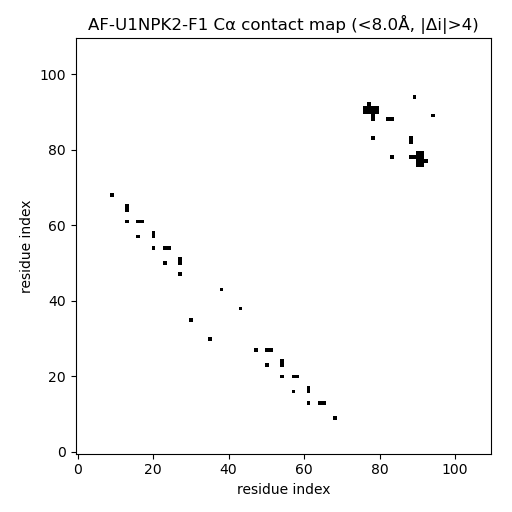,49,50,49,53,52,48,49,73,78,44,60,93,84,59,91,46,75,68,62,49,50,51,55,49,45,69,45,51,50,57,45,51,52,47,50,52,50,49,50,52,52,53,54,54,51,59,54,57,60,76,71,53,81,50,50,51,95,87,37,81,85,44,92,85,61,65,40,43,69,57,54,52,54,53,52,55,56,56,57,62,64,58,67,79,76,120